Protein AF-A0A5N1JKQ2-F1 (afdb_monomer_lite)

Structure (mmCIF, N/CA/C/O backbone):
data_AF-A0A5N1JKQ2-F1
#
_entry.id   AF-A0A5N1JKQ2-F1
#
loop_
_atom_site.group_PDB
_atom_site.id
_atom_site.type_symbol
_atom_site.label_atom_id
_atom_site.label_alt_id
_atom_site.label_comp_id
_atom_site.label_asym_id
_atom_site.label_entity_id
_atom_site.label_seq_id
_atom_site.pdbx_PDB_ins_code
_atom_site.Cartn_x
_atom_site.Cartn_y
_atom_site.Cartn_z
_atom_site.occupancy
_atom_site.B_iso_or_equiv
_atom_site.auth_seq_id
_atom_site.auth_comp_id
_atom_site.auth_asym_id
_atom_site.auth_atom_id
_atom_site.pdbx_PDB_model_num
ATOM 1 N N . MET A 1 1 ? -2.910 -5.448 11.756 1.00 93.00 1 MET A N 1
ATOM 2 C CA . MET A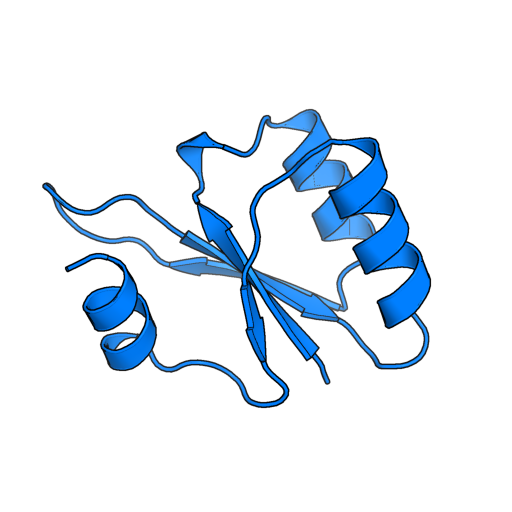 1 1 ? -2.432 -4.388 10.851 1.00 93.00 1 MET A CA 1
ATOM 3 C C . MET A 1 1 ? -2.645 -4.870 9.434 1.00 93.00 1 MET A C 1
ATOM 5 O O . MET A 1 1 ? -2.698 -6.078 9.229 1.00 93.00 1 MET A O 1
ATOM 9 N N . TRP A 1 2 ? -2.810 -3.949 8.500 1.00 96.81 2 TRP A N 1
ATOM 10 C CA . TRP A 1 2 ? -2.927 -4.222 7.075 1.00 96.81 2 TRP A CA 1
ATOM 11 C C . TRP A 1 2 ? -1.843 -3.446 6.349 1.00 96.81 2 TRP A C 1
ATOM 13 O O . TRP A 1 2 ? -1.562 -2.304 6.709 1.00 96.81 2 TRP A O 1
ATOM 23 N N . TYR A 1 3 ? -1.241 -4.065 5.345 1.00 97.06 3 TYR A N 1
ATOM 24 C CA . TYR A 1 3 ? -0.150 -3.472 4.590 1.00 97.06 3 TYR A CA 1
ATOM 25 C C . TYR A 1 3 ? -0.573 -3.326 3.140 1.00 97.06 3 TYR A C 1
ATOM 27 O O . TYR A 1 3 ? -0.833 -4.324 2.465 1.00 97.06 3 TYR A O 1
ATOM 35 N N . PHE A 1 4 ? -0.644 -2.079 2.688 1.00 97.19 4 PHE A N 1
ATOM 36 C CA . PHE A 1 4 ? -1.005 -1.723 1.325 1.00 97.19 4 PHE A CA 1
ATOM 37 C C . PHE A 1 4 ? 0.252 -1.384 0.540 1.00 97.19 4 PHE A C 1
ATOM 39 O O . PHE A 1 4 ? 1.051 -0.559 0.981 1.00 97.19 4 PHE A O 1
ATOM 46 N N . THR A 1 5 ? 0.431 -2.029 -0.607 1.00 96.75 5 TH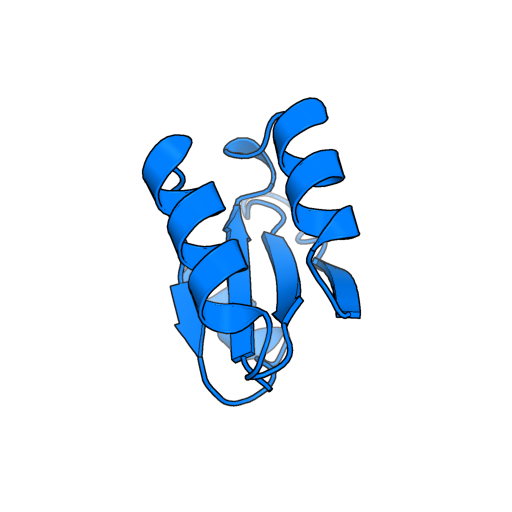R A N 1
ATOM 47 C CA . THR A 1 5 ? 1.549 -1.788 -1.523 1.00 96.75 5 THR A CA 1
ATOM 48 C C . THR A 1 5 ? 1.025 -1.148 -2.796 1.00 96.75 5 THR A C 1
ATOM 50 O O . THR A 1 5 ? 0.106 -1.682 -3.411 1.00 96.75 5 THR A O 1
ATOM 53 N N . ILE A 1 6 ? 1.612 -0.017 -3.181 1.00 95.44 6 ILE A N 1
ATOM 54 C CA . ILE A 1 6 ? 1.228 0.766 -4.361 1.00 95.44 6 ILE A CA 1
ATOM 55 C C . ILE A 1 6 ? 2.499 1.161 -5.105 1.00 95.44 6 ILE A C 1
ATOM 57 O O . ILE A 1 6 ? 3.511 1.477 -4.474 1.00 95.44 6 ILE A O 1
ATOM 61 N N . ARG A 1 7 ? 2.481 1.172 -6.437 1.00 94.00 7 ARG A N 1
ATOM 62 C CA . ARG A 1 7 ? 3.631 1.646 -7.217 1.00 94.00 7 ARG A CA 1
ATOM 63 C C . ARG A 1 7 ? 3.792 3.150 -7.046 1.00 94.00 7 ARG A C 1
ATOM 65 O O . ARG A 1 7 ? 2.833 3.915 -7.114 1.00 94.00 7 ARG A O 1
ATOM 72 N N . LYS A 1 8 ? 5.026 3.608 -6.841 1.00 91.06 8 LYS A N 1
ATOM 73 C CA . LYS A 1 8 ? 5.297 5.028 -6.580 1.00 91.06 8 LYS A CA 1
ATOM 74 C C . LYS A 1 8 ? 4.940 5.926 -7.770 1.00 91.06 8 LYS A C 1
ATOM 76 O O . LYS A 1 8 ? 4.626 7.098 -7.545 1.00 91.06 8 LYS A O 1
ATOM 81 N N . ASN A 1 9 ? 5.010 5.396 -8.991 1.00 91.81 9 ASN A N 1
ATOM 82 C CA . ASN A 1 9 ? 4.673 6.108 -10.225 1.00 91.81 9 ASN A CA 1
ATOM 83 C C . ASN A 1 9 ? 3.161 6.309 -10.399 1.00 91.81 9 ASN A C 1
ATOM 85 O O . ASN A 1 9 ? 2.759 7.317 -10.974 1.00 91.81 9 ASN A O 1
ATOM 89 N N . ASP A 1 10 ? 2.348 5.423 -9.822 1.00 92.25 10 ASP A N 1
ATOM 90 C CA . ASP A 1 10 ? 0.883 5.514 -9.865 1.00 92.25 10 ASP A CA 1
ATOM 91 C C . ASP A 1 10 ? 0.340 6.502 -8.818 1.00 92.25 10 ASP A C 1
ATOM 93 O O . ASP A 1 10 ? -0.819 6.902 -8.862 1.00 92.25 10 ASP A O 1
ATOM 97 N N . LEU A 1 11 ? 1.193 6.945 -7.885 1.00 93.75 11 LEU A N 1
ATOM 98 C CA . LEU A 1 11 ? 0.844 7.901 -6.840 1.00 93.75 11 LEU A CA 1
ATOM 99 C C . LEU A 1 11 ? 1.311 9.314 -7.170 1.00 93.75 11 LEU A C 1
ATOM 101 O O . LEU A 1 11 ? 2.503 9.645 -7.071 1.00 93.75 11 LEU A O 1
ATOM 105 N N . SER A 1 12 ? 0.339 10.191 -7.414 1.00 94.62 12 SER A N 1
ATOM 106 C CA . SER A 1 12 ? 0.575 11.632 -7.380 1.00 94.62 12 SER A CA 1
ATOM 107 C C . SER A 1 12 ? 0.942 12.101 -5.963 1.00 94.62 12 SER A C 1
ATOM 109 O O . SER A 1 12 ? 0.622 11.464 -4.957 1.00 94.62 12 SER A O 1
ATOM 111 N N . ASN A 1 13 ? 1.610 13.252 -5.860 1.00 93.31 13 ASN A N 1
ATOM 112 C CA . ASN A 1 13 ? 1.975 13.816 -4.557 1.00 93.31 13 ASN A CA 1
ATOM 113 C C . ASN A 1 13 ? 0.758 14.090 -3.645 1.00 93.31 13 ASN A C 1
ATOM 115 O O . ASN A 1 13 ? 0.850 13.755 -2.463 1.00 93.31 13 ASN A O 1
ATOM 119 N N . PRO A 1 14 ? -0.376 14.638 -4.137 1.00 94.50 14 PRO A N 1
ATOM 120 C CA . PRO A 1 14 ? -1.567 14.822 -3.306 1.00 94.50 14 PRO A CA 1
ATOM 121 C C . PRO A 1 14 ? -2.151 13.502 -2.790 1.00 94.50 14 PRO A C 1
ATOM 123 O O . PRO A 1 14 ? -2.461 13.403 -1.605 1.00 94.50 14 PRO A O 1
ATOM 126 N N . GLN A 1 15 ? -2.240 12.475 -3.643 1.00 94.75 15 GLN A N 1
ATOM 127 C CA . GLN A 1 15 ? -2.730 11.147 -3.250 1.00 94.75 15 GLN A CA 1
ATOM 128 C C . GLN A 1 15 ? -1.816 10.509 -2.204 1.00 94.75 15 GLN A C 1
ATOM 130 O O . GLN A 1 15 ? -2.283 10.040 -1.170 1.00 94.75 15 GLN A O 1
ATOM 135 N N . TYR A 1 16 ? -0.499 10.567 -2.417 1.00 94.75 16 TYR A N 1
ATOM 136 C CA . TYR A 1 16 ? 0.477 10.069 -1.452 1.00 94.75 16 TYR A CA 1
ATOM 137 C C . TYR A 1 16 ? 0.325 10.744 -0.080 1.00 94.75 16 TYR A C 1
ATOM 139 O O . TYR A 1 16 ? 0.290 10.062 0.942 1.00 94.75 16 TYR A O 1
ATOM 147 N N . GLN A 1 17 ? 0.183 12.074 -0.045 1.00 94.69 17 GLN A N 1
ATOM 148 C CA . GLN A 1 17 ? -0.015 12.823 1.202 1.00 94.69 17 GLN A CA 1
ATOM 149 C C . GLN A 1 17 ? -1.342 12.478 1.888 1.00 94.69 17 GLN A C 1
ATOM 151 O O . GLN A 1 17 ? -1.378 12.333 3.110 1.00 94.69 17 GLN A O 1
ATOM 156 N N . LEU A 1 18 ? -2.423 12.330 1.117 1.00 93.62 18 LEU A N 1
ATOM 157 C CA . LEU A 1 18 ? -3.733 11.932 1.633 1.00 93.62 18 LEU A CA 1
ATOM 158 C C . LEU A 1 18 ? -3.673 10.554 2.301 1.00 93.62 18 LEU A C 1
ATOM 160 O O . LEU A 1 18 ? -4.183 10.384 3.409 1.00 93.62 18 LEU A O 1
ATOM 164 N N . LEU A 1 19 ? -3.042 9.582 1.641 1.00 95.12 19 LEU A N 1
ATOM 165 C CA . LEU A 1 19 ? -2.886 8.226 2.164 1.00 95.12 19 LEU A CA 1
ATOM 166 C C . LEU A 1 19 ? -1.965 8.208 3.386 1.00 95.12 19 LEU A C 1
ATOM 168 O O . LEU A 1 19 ? -2.299 7.590 4.393 1.00 95.12 19 LEU A O 1
ATOM 172 N N . GLN A 1 20 ? -0.864 8.959 3.359 1.00 95.00 20 GLN A N 1
ATOM 173 C CA . GLN A 1 20 ? 0.050 9.065 4.497 1.00 95.00 20 GLN A CA 1
ATOM 174 C C . GLN A 1 20 ? -0.653 9.569 5.770 1.00 95.00 20 GLN A C 1
ATOM 176 O O . GLN A 1 20 ? -0.374 9.068 6.853 1.00 95.00 20 GLN A O 1
ATOM 181 N N . GLN A 1 21 ? -1.596 10.511 5.659 1.00 94.06 21 GLN A N 1
ATOM 182 C CA . GLN A 1 21 ? -2.370 11.013 6.809 1.00 94.06 21 GLN A CA 1
ATOM 183 C C . GLN A 1 21 ? -3.350 9.984 7.393 1.00 94.06 21 GLN A C 1
ATOM 185 O O . GLN A 1 21 ? -3.806 10.144 8.524 1.00 94.06 21 GLN A O 1
ATOM 190 N N . LYS A 1 22 ? -3.715 8.960 6.614 1.00 92.94 22 LYS A N 1
ATOM 191 C CA . LYS A 1 22 ? -4.658 7.899 7.001 1.00 92.94 22 LYS A CA 1
ATOM 192 C C . LYS A 1 22 ? -3.953 6.619 7.458 1.00 92.94 22 LYS A C 1
ATOM 194 O O . LYS A 1 22 ? -4.599 5.751 8.041 1.00 92.94 22 LYS A O 1
ATOM 199 N N . ALA A 1 23 ? -2.663 6.488 7.166 1.00 95.62 23 ALA A N 1
ATOM 200 C CA . ALA A 1 23 ? -1.836 5.363 7.564 1.00 95.62 23 ALA A CA 1
ATOM 201 C C . ALA A 1 23 ? -1.176 5.616 8.928 1.00 95.62 23 ALA A C 1
ATOM 203 O O . ALA A 1 23 ? -0.909 6.750 9.318 1.00 95.62 23 ALA A O 1
ATOM 204 N N . VAL A 1 24 ? -0.875 4.536 9.643 1.00 95.69 24 VAL A N 1
ATOM 205 C CA . VAL A 1 24 ? -0.081 4.565 10.879 1.00 95.69 24 VAL A CA 1
ATOM 206 C C . VAL A 1 24 ? 1.393 4.804 10.556 1.00 95.69 24 VAL A C 1
ATOM 208 O O . VAL A 1 24 ? 2.081 5.541 11.260 1.00 95.69 24 VAL A O 1
ATOM 211 N N . SER A 1 25 ? 1.874 4.179 9.483 1.00 95.31 25 SER A N 1
ATOM 212 C CA . SER A 1 25 ? 3.234 4.338 8.977 1.00 95.31 25 SER A CA 1
ATOM 213 C C . SER A 1 25 ? 3.233 4.314 7.454 1.00 95.31 25 SER A C 1
ATOM 215 O O . SER A 1 25 ? 2.355 3.726 6.816 1.00 95.31 25 SER A O 1
ATOM 217 N N . THR A 1 26 ? 4.218 4.969 6.853 1.00 95.31 26 THR A N 1
ATOM 218 C CA . THR A 1 26 ? 4.427 4.967 5.407 1.00 95.31 26 THR A CA 1
ATOM 219 C C . THR A 1 26 ? 5.908 4.838 5.118 1.00 95.31 26 THR A C 1
ATOM 221 O O . THR A 1 26 ? 6.720 5.605 5.638 1.00 95.31 26 THR A O 1
ATOM 224 N N . GLU A 1 27 ? 6.247 3.886 4.261 1.00 94.19 27 GLU A N 1
ATOM 225 C CA . GLU A 1 27 ? 7.609 3.601 3.835 1.00 94.19 27 GLU A CA 1
ATOM 226 C C . GLU A 1 27 ? 7.685 3.601 2.307 1.00 94.19 27 GLU A C 1
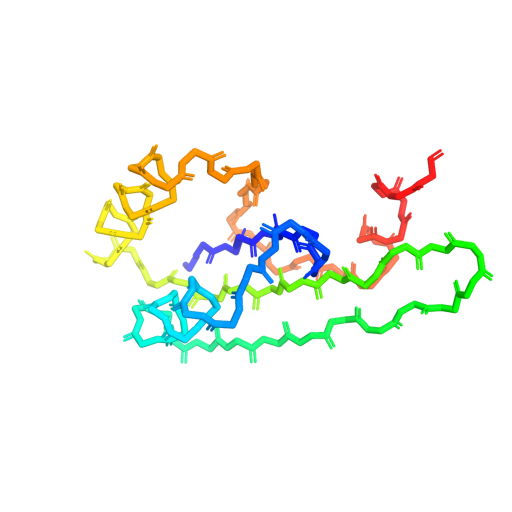ATOM 228 O O . GLU A 1 27 ? 6.720 3.271 1.615 1.00 94.19 27 GLU A O 1
ATOM 233 N N . VAL A 1 28 ? 8.843 3.978 1.772 1.00 92.94 28 VAL A N 1
ATOM 234 C CA . VAL A 1 28 ? 9.132 3.872 0.340 1.00 92.94 28 VAL A CA 1
ATOM 235 C C . VAL A 1 28 ? 10.253 2.863 0.174 1.00 92.94 28 VAL A C 1
ATOM 237 O O . VAL A 1 28 ? 11.380 3.104 0.610 1.00 92.94 28 VAL A O 1
ATOM 240 N N . GLU A 1 29 ? 9.941 1.738 -0.458 1.00 92.12 29 GLU A N 1
ATOM 241 C CA . GLU A 1 29 ? 10.932 0.738 -0.822 1.00 92.12 29 GLU A CA 1
ATOM 242 C C . GLU A 1 29 ? 11.556 1.133 -2.160 1.00 92.12 29 GLU A C 1
ATOM 244 O O . GLU A 1 29 ? 10.882 1.215 -3.194 1.00 92.12 29 GLU A O 1
ATOM 249 N N . LEU A 1 30 ? 12.858 1.412 -2.113 1.00 90.75 30 LEU A N 1
ATOM 250 C CA . LEU A 1 30 ? 13.635 1.814 -3.275 1.00 90.75 30 LEU A CA 1
ATOM 251 C C . LEU A 1 30 ? 14.244 0.589 -3.952 1.00 90.75 30 LEU A C 1
ATOM 253 O O . LEU A 1 30 ? 15.026 -0.159 -3.344 1.00 90.75 30 LEU A O 1
ATOM 257 N N . PHE A 1 31 ? 13.936 0.436 -5.233 1.00 88.69 31 PHE A N 1
ATOM 258 C CA . PHE A 1 31 ? 14.550 -0.548 -6.108 1.00 88.69 31 PHE A CA 1
ATOM 259 C C . PHE A 1 31 ? 15.4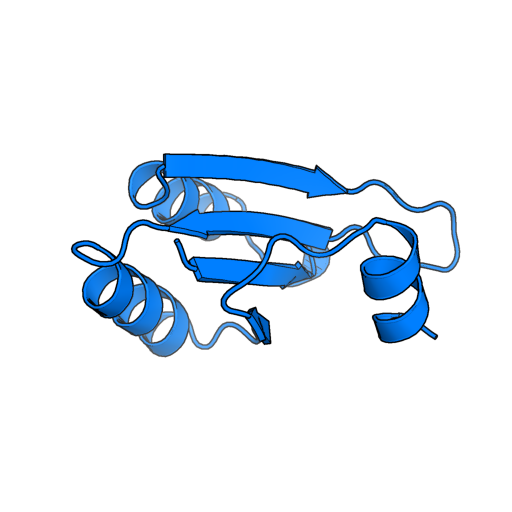33 0.143 -7.151 1.00 88.69 31 PHE A C 1
ATOM 261 O O . PHE A 1 31 ? 15.246 1.309 -7.487 1.00 88.69 31 PHE A O 1
ATOM 268 N N . ASN A 1 32 ? 16.445 -0.580 -7.630 1.00 85.62 32 ASN A N 1
ATOM 269 C CA . ASN A 1 32 ? 17.275 -0.112 -8.736 1.00 85.62 32 ASN A CA 1
ATOM 270 C C . ASN A 1 32 ? 16.588 -0.439 -10.065 1.00 85.62 32 ASN A C 1
ATOM 272 O O . ASN A 1 32 ? 15.837 -1.417 -10.151 1.00 85.62 32 ASN A O 1
ATOM 276 N N . GLU A 1 33 ? 16.911 0.329 -11.107 1.00 76.62 33 GLU A N 1
ATOM 277 C CA . GLU A 1 33 ? 16.476 0.037 -12.475 1.00 76.62 33 GLU A CA 1
ATOM 278 C C . GLU A 1 33 ? 16.754 -1.440 -12.831 1.00 76.62 33 GLU A C 1
ATOM 280 O O . GLU A 1 33 ? 17.833 -1.956 -12.509 1.00 76.62 33 GLU A O 1
ATOM 285 N N . PRO A 1 34 ? 15.794 -2.152 -13.457 1.00 83.88 34 PRO A N 1
ATOM 286 C CA . PRO A 1 34 ? 14.582 -1.649 -14.123 1.00 83.88 34 PRO A CA 1
ATOM 287 C C . PRO A 1 34 ? 13.312 -1.597 -13.246 1.00 83.88 34 PRO A C 1
ATOM 289 O O . PRO A 1 34 ? 12.229 -1.353 -13.771 1.00 83.88 34 PRO A O 1
ATOM 292 N N . TYR A 1 35 ? 13.406 -1.878 -11.946 1.00 85.94 35 TYR A N 1
ATOM 293 C CA . TYR A 1 35 ? 12.227 -2.070 -11.099 1.00 85.94 35 TYR A CA 1
ATOM 294 C C . TYR A 1 35 ? 11.677 -0.749 -10.550 1.00 85.94 35 TYR A C 1
ATOM 296 O O . TYR A 1 35 ? 12.433 0.123 -10.121 1.00 85.94 35 TYR A O 1
ATOM 304 N N . GLU A 1 36 ? 10.349 -0.615 -10.533 1.00 87.69 36 GLU A N 1
ATOM 305 C CA . GLU A 1 36 ? 9.672 0.561 -9.985 1.00 87.69 36 GLU A CA 1
ATOM 306 C C . GLU A 1 36 ? 9.743 0.592 -8.452 1.00 87.69 36 GLU A C 1
ATOM 308 O O . GLU A 1 36 ? 9.659 -0.437 -7.783 1.00 87.69 36 GLU A O 1
ATOM 313 N N . ASN A 1 37 ? 9.851 1.792 -7.878 1.00 93.12 37 ASN A N 1
ATOM 314 C CA . ASN A 1 37 ? 9.769 1.973 -6.429 1.00 93.12 37 ASN A CA 1
ATOM 315 C C . ASN A 1 37 ? 8.347 1.699 -5.930 1.00 93.12 37 ASN A C 1
ATOM 317 O O . ASN A 1 37 ? 7.368 2.021 -6.609 1.00 93.12 37 ASN A O 1
ATOM 321 N N . LEU A 1 38 ? 8.232 1.183 -4.709 1.00 94.50 38 LEU A N 1
ATOM 322 C CA . LEU A 1 38 ? 6.948 0.859 -4.091 1.00 94.50 38 LEU A CA 1
ATOM 323 C C . LEU A 1 38 ? 6.718 1.701 -2.836 1.00 94.50 38 LEU A C 1
ATOM 325 O O . LEU A 1 38 ? 7.633 1.943 -2.054 1.00 94.50 38 LEU A O 1
ATOM 329 N N . CYS A 1 39 ? 5.479 2.126 -2.629 1.00 95.38 39 CYS A N 1
ATOM 330 C CA . CYS A 1 39 ? 5.007 2.712 -1.383 1.00 95.38 39 CYS A CA 1
ATOM 331 C C . CYS A 1 39 ? 4.306 1.639 -0.557 1.00 95.38 39 CYS A C 1
ATOM 333 O O . CYS A 1 39 ? 3.394 0.974 -1.049 1.00 95.38 39 CYS A O 1
ATOM 335 N N . LEU A 1 40 ? 4.721 1.505 0.698 1.00 96.62 40 LEU A N 1
ATOM 336 C CA . LEU A 1 40 ? 4.126 0.612 1.676 1.00 96.62 40 LEU A CA 1
ATOM 337 C C . LEU A 1 40 ? 3.427 1.440 2.753 1.00 96.62 40 LEU A C 1
ATOM 339 O O . LEU A 1 40 ? 4.067 2.232 3.445 1.00 96.62 40 LEU A O 1
ATOM 343 N N . PHE A 1 41 ? 2.125 1.236 2.918 1.00 97.31 41 PHE A N 1
ATOM 344 C CA . PHE A 1 41 ? 1.323 1.884 3.951 1.00 97.31 41 PHE A CA 1
ATOM 345 C C . PHE A 1 41 ? 0.884 0.852 4.981 1.00 97.31 41 PHE A C 1
ATOM 347 O O . PHE A 1 41 ? 0.243 -0.142 4.639 1.00 97.31 41 PHE A O 1
ATOM 354 N N . GLU A 1 42 ? 1.212 1.095 6.245 1.00 97.69 42 GLU A N 1
ATOM 355 C CA . GLU A 1 42 ? 0.704 0.314 7.367 1.00 97.69 42 GLU A CA 1
ATOM 356 C C . GLU A 1 42 ? -0.561 0.976 7.906 1.00 97.69 42 GLU A C 1
ATOM 358 O O . GLU A 1 42 ? -0.542 2.135 8.317 1.00 97.69 42 GLU A O 1
ATOM 363 N N . VAL A 1 43 ? -1.663 0.235 7.914 1.00 97.00 43 VAL A N 1
ATOM 364 C CA . VAL A 1 43 ? -2.987 0.732 8.288 1.00 97.00 43 VAL A CA 1
ATOM 365 C C . VAL A 1 43 ? -3.549 -0.141 9.401 1.00 97.00 43 VAL A C 1
ATOM 367 O O . VAL A 1 43 ? -3.528 -1.376 9.340 1.00 97.00 43 VAL A O 1
ATOM 370 N N . ASP A 1 44 ? -4.058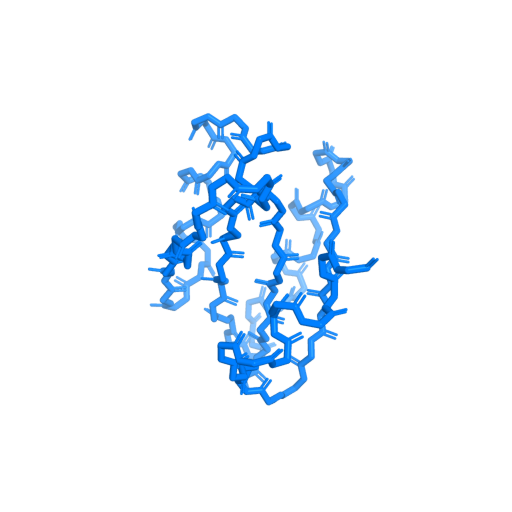 0.493 10.450 1.00 95.19 44 ASP A N 1
ATOM 371 C CA . ASP A 1 44 ? -4.739 -0.222 11.519 1.00 95.19 44 ASP A CA 1
ATOM 372 C C . ASP A 1 44 ? -6.111 -0.762 11.063 1.00 95.19 44 ASP A C 1
ATOM 374 O O . ASP A 1 44 ? -6.694 -0.343 10.063 1.00 95.19 44 ASP A O 1
ATOM 378 N N . GLY A 1 45 ? -6.655 -1.727 11.807 1.00 93.62 45 GLY A N 1
ATOM 379 C CA . GLY A 1 45 ? -7.950 -2.321 11.465 1.00 93.62 45 GLY A CA 1
ATOM 380 C C . GLY A 1 45 ? -9.130 -1.344 11.557 1.00 93.62 45 GLY A C 1
ATOM 381 O O . GLY A 1 45 ? -10.139 -1.562 10.894 1.00 93.62 45 GLY A O 1
ATOM 382 N N . THR A 1 46 ? -9.012 -0.274 12.348 1.00 93.75 46 THR A N 1
ATOM 383 C CA . THR A 1 46 ? -10.075 0.729 12.519 1.00 93.75 46 THR A CA 1
ATOM 384 C C . THR A 1 46 ? -10.156 1.701 11.340 1.00 93.75 46 THR A C 1
ATOM 386 O O . THR A 1 46 ? -11.251 2.102 10.953 1.00 93.75 46 THR A O 1
ATOM 389 N N . ASN A 1 47 ? -9.019 2.006 10.715 1.00 92.94 47 ASN A N 1
ATOM 390 C CA . ASN A 1 47 ? -8.882 2.887 9.561 1.00 92.94 47 ASN A CA 1
ATOM 391 C C . ASN A 1 47 ? -8.897 2.134 8.228 1.00 92.94 47 ASN A C 1
ATOM 393 O O . ASN A 1 47 ? -9.012 2.771 7.185 1.00 92.94 47 ASN A O 1
ATOM 397 N N . TYR A 1 48 ? -8.852 0.796 8.250 1.00 94.94 48 TYR A N 1
ATOM 398 C CA . TYR A 1 48 ? -8.855 -0.051 7.056 1.00 94.94 48 TYR A CA 1
ATOM 399 C C . TYR A 1 48 ? -9.910 0.370 6.029 1.00 94.94 48 TYR A C 1
ATOM 401 O O . TYR A 1 48 ? -9.579 0.643 4.880 1.00 94.94 48 TYR A O 1
ATOM 409 N N . ARG A 1 49 ? -11.176 0.480 6.453 1.00 95.25 49 ARG A N 1
ATOM 410 C CA . ARG A 1 49 ? -12.276 0.823 5.544 1.00 95.25 49 ARG A CA 1
ATOM 411 C C . ARG A 1 49 ? -12.103 2.215 4.940 1.00 95.25 49 ARG A C 1
ATOM 413 O O . ARG A 1 49 ? -12.225 2.370 3.738 1.00 95.25 49 ARG A O 1
ATOM 420 N N . HIS A 1 50 ? -11.749 3.202 5.760 1.00 94.44 50 HIS A N 1
ATOM 421 C CA . HIS A 1 50 ? -11.509 4.569 5.295 1.00 94.44 50 HIS A CA 1
ATOM 422 C C . HIS A 1 50 ? -10.308 4.682 4.350 1.00 94.44 50 HIS A C 1
ATOM 424 O O . HIS A 1 50 ? -10.267 5.595 3.527 1.00 94.44 50 HIS A O 1
ATOM 430 N N . PHE A 1 51 ? -9.323 3.796 4.497 1.00 96.12 51 PHE A N 1
ATOM 431 C CA . PHE A 1 51 ? -8.165 3.730 3.619 1.00 96.12 51 PHE A CA 1
ATOM 432 C C . PHE A 1 51 ? -8.529 3.105 2.271 1.00 96.12 51 PHE A C 1
ATOM 434 O O . PHE 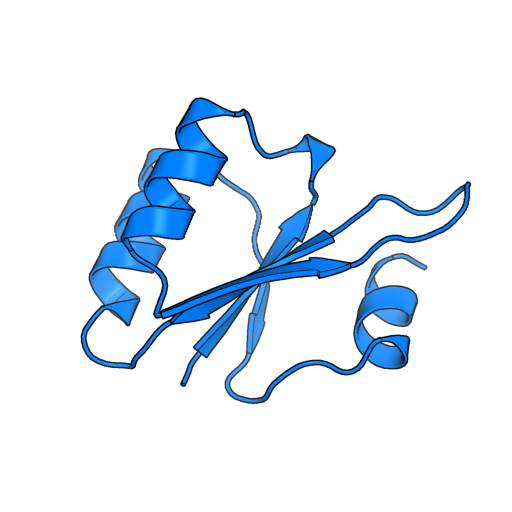A 1 51 ? -8.234 3.700 1.242 1.00 96.12 51 PHE A O 1
ATOM 441 N N . VAL A 1 52 ? -9.237 1.969 2.279 1.00 96.44 52 VAL A N 1
ATOM 442 C CA . VAL A 1 52 ? -9.752 1.317 1.062 1.00 96.44 52 VAL A CA 1
ATOM 443 C C . VAL A 1 52 ? -10.672 2.256 0.287 1.00 96.44 52 VAL A C 1
ATOM 445 O O . VAL A 1 52 ? -10.438 2.479 -0.893 1.00 96.44 52 VAL A O 1
ATOM 448 N N . ASP A 1 53 ? -11.627 2.905 0.960 1.00 95.94 53 ASP A N 1
ATOM 449 C CA . ASP A 1 53 ? -12.530 3.863 0.314 1.00 95.94 53 ASP A CA 1
ATOM 450 C C . ASP A 1 53 ? -11.744 4.996 -0.383 1.00 95.94 53 ASP A C 1
ATOM 452 O O . ASP A 1 53 ? -12.117 5.438 -1.464 1.00 95.94 53 ASP A O 1
ATOM 456 N N . ALA A 1 54 ? -10.639 5.470 0.212 1.00 94.50 54 ALA A N 1
ATOM 457 C CA . ALA A 1 54 ? -9.800 6.507 -0.393 1.00 94.50 54 ALA A CA 1
ATOM 458 C C . ALA A 1 54 ? -9.020 6.004 -1.619 1.00 94.50 54 ALA A C 1
ATOM 460 O O . ALA A 1 54 ? -8.844 6.762 -2.567 1.00 94.50 54 ALA A O 1
ATOM 461 N N . LEU A 1 55 ? -8.562 4.750 -1.607 1.00 95.62 55 LEU A N 1
ATOM 462 C CA . LEU A 1 55 ? -7.890 4.131 -2.753 1.00 95.62 55 LEU A CA 1
ATOM 463 C C . LEU A 1 55 ? -8.861 3.920 -3.916 1.00 95.62 55 LEU A C 1
ATOM 465 O O . LEU A 1 55 ? -8.555 4.300 -5.045 1.00 95.62 55 LEU A O 1
ATOM 469 N N . ASP A 1 56 ? -10.045 3.385 -3.618 1.00 95.00 56 ASP A N 1
ATOM 470 C CA . ASP A 1 56 ? -11.080 3.083 -4.607 1.00 95.00 56 ASP A CA 1
ATOM 471 C C . ASP A 1 56 ? -11.636 4.359 -5.255 1.00 95.00 56 ASP A C 1
ATOM 473 O O . ASP A 1 56 ? -11.845 4.399 -6.467 1.00 95.00 56 ASP A O 1
ATOM 477 N N . LEU A 1 57 ? -11.842 5.428 -4.472 1.00 94.44 57 LEU A N 1
ATOM 478 C CA . LEU A 1 57 ? -12.294 6.727 -4.990 1.00 94.44 57 LEU A CA 1
ATOM 479 C C . LEU A 1 57 ? -11.290 7.363 -5.957 1.00 94.44 57 LEU A C 1
ATOM 481 O O . LEU A 1 57 ? -11.694 8.025 -6.911 1.00 94.44 57 LEU A O 1
ATOM 485 N N . GLU A 1 58 ? -9.997 7.165 -5.708 1.00 90.88 58 GLU A N 1
ATOM 486 C CA . GLU A 1 58 ? -8.911 7.667 -6.553 1.00 90.88 58 GLU A CA 1
ATOM 487 C C . GLU A 1 58 ? -8.580 6.711 -7.716 1.00 90.88 58 GLU A C 1
ATOM 489 O O . GLU A 1 58 ? -7.801 7.074 -8.597 1.00 90.88 58 GLU A O 1
ATOM 494 N N . GLY A 1 59 ? -9.171 5.507 -7.739 1.00 93.19 59 GLY A N 1
ATOM 495 C CA . GLY A 1 59 ? -8.922 4.485 -8.757 1.00 93.19 59 GLY A CA 1
ATOM 496 C C . GLY A 1 59 ? -7.489 3.951 -8.742 1.00 93.19 59 GLY A C 1
ATOM 497 O O . GLY A 1 59 ? -6.934 3.673 -9.803 1.00 93.19 59 GLY A O 1
ATOM 498 N N . LEU A 1 60 ? -6.872 3.871 -7.560 1.00 94.62 60 LEU A N 1
ATOM 499 C CA . LEU A 1 60 ? -5.485 3.437 -7.404 1.00 94.62 60 LEU A CA 1
ATOM 500 C C . LEU A 1 60 ? -5.386 1.911 -7.389 1.00 94.62 60 LEU A C 1
ATOM 502 O O . LEU A 1 60 ? -6.095 1.252 -6.633 1.00 94.62 60 LEU A O 1
ATOM 506 N N . ASP A 1 61 ? -4.445 1.359 -8.153 1.00 93.31 61 ASP A N 1
ATOM 507 C CA . ASP A 1 61 ? -4.104 -0.059 -8.071 1.00 93.31 61 ASP A CA 1
ATOM 508 C C . ASP A 1 61 ? -3.266 -0.331 -6.818 1.00 93.31 61 ASP A C 1
ATOM 510 O O . ASP A 1 61 ? -2.251 0.324 -6.557 1.00 93.31 61 ASP A O 1
ATOM 514 N N . TYR A 1 62 ? -3.681 -1.316 -6.025 1.00 94.69 62 TYR A N 1
ATOM 515 C CA . TYR A 1 62 ? -2.990 -1.677 -4.795 1.00 94.69 62 TYR A CA 1
ATOM 516 C C . TYR A 1 62 ? -3.047 -3.174 -4.519 1.00 94.69 62 TYR A C 1
ATOM 518 O O . TYR A 1 62 ? -3.969 -3.888 -4.911 1.00 94.69 62 TYR A O 1
ATOM 526 N N . GLU A 1 63 ? -2.076 -3.637 -3.743 1.00 95.00 63 GLU A N 1
ATOM 527 C CA . GLU A 1 63 ? -2.115 -4.954 -3.123 1.00 95.00 63 GLU A CA 1
ATOM 528 C C . GLU A 1 63 ? -2.229 -4.825 -1.612 1.00 95.00 63 GLU A C 1
ATOM 530 O O . GLU A 1 63 ? -1.606 -3.951 -1.010 1.00 95.00 63 GLU A O 1
ATOM 535 N N . VAL A 1 64 ? -2.987 -5.724 -0.985 1.00 96.00 64 VAL A N 1
ATOM 536 C CA . VAL A 1 64 ? -3.207 -5.721 0.462 1.00 96.00 64 VAL A CA 1
ATOM 537 C C . VAL A 1 64 ? -2.884 -7.077 1.073 1.00 96.00 64 VAL A C 1
ATOM 539 O O . VAL A 1 64 ? -3.310 -8.121 0.580 1.00 96.00 64 VAL A O 1
ATOM 542 N N . VAL A 1 65 ? -2.129 -7.060 2.169 1.00 96.12 65 VAL A N 1
ATOM 543 C CA . VAL A 1 65 ? -1.770 -8.255 2.944 1.00 96.12 65 VAL A CA 1
ATOM 544 C C . VAL A 1 65 ? -1.898 -7.987 4.445 1.00 96.12 65 VAL A C 1
ATOM 546 O O . VAL A 1 65 ? -1.813 -6.846 4.900 1.00 96.12 65 VAL A O 1
ATOM 549 N N . SER A 1 66 ? -2.119 -9.040 5.231 1.00 93.50 66 SER A N 1
ATOM 550 C CA . SER A 1 66 ? -2.258 -8.958 6.695 1.00 93.50 66 SER A CA 1
ATOM 551 C C . SER A 1 66 ? -0.923 -9.005 7.450 1.00 93.50 66 SER A C 1
ATOM 553 O O . SER A 1 66 ? -0.896 -8.807 8.663 1.00 93.50 66 SER A O 1
ATOM 555 N N . GLU A 1 67 ? 0.183 -9.268 6.751 1.00 93.69 67 GLU A N 1
ATOM 556 C CA . GLU A 1 67 ? 1.538 -9.350 7.305 1.00 93.69 67 GLU A CA 1
ATOM 557 C C . GLU A 1 67 ? 2.485 -8.433 6.535 1.00 93.69 67 GLU A C 1
ATOM 559 O O . GLU A 1 67 ? 2.331 -8.257 5.327 1.00 93.69 67 GLU A O 1
ATOM 564 N N . ARG A 1 68 ? 3.473 -7.849 7.224 1.00 93.00 68 ARG A N 1
ATOM 565 C CA . ARG A 1 68 ? 4.411 -6.917 6.596 1.00 93.00 68 ARG A CA 1
ATOM 566 C C . ARG A 1 68 ? 5.221 -7.646 5.517 1.00 93.00 68 ARG A C 1
ATOM 568 O O . ARG A 1 68 ? 5.953 -8.577 5.859 1.00 93.00 68 ARG A O 1
ATOM 575 N N . PRO A 1 69 ? 5.149 -7.222 4.244 1.00 92.81 69 PRO A N 1
ATOM 576 C CA . PRO A 1 69 ? 5.912 -7.862 3.188 1.00 92.81 69 PRO A CA 1
ATOM 577 C C . PRO A 1 69 ? 7.406 -7.584 3.366 1.00 92.81 69 PRO A C 1
ATOM 579 O O . PRO A 1 69 ? 7.829 -6.482 3.717 1.00 92.81 69 PRO A O 1
ATOM 582 N N . THR A 1 70 ? 8.219 -8.602 3.109 1.00 92.38 70 THR A N 1
ATOM 583 C CA . THR A 1 70 ? 9.677 -8.468 3.059 1.00 92.38 70 THR A CA 1
ATOM 584 C C . THR A 1 70 ? 10.116 -7.857 1.732 1.00 92.38 70 THR A C 1
ATOM 586 O O . THR A 1 70 ? 9.438 -7.991 0.713 1.00 92.38 70 THR A O 1
ATOM 589 N N . ARG A 1 71 ? 11.312 -7.258 1.708 1.00 88.94 71 ARG A N 1
ATOM 590 C CA . ARG A 1 71 ? 11.906 -6.711 0.480 1.00 88.94 71 ARG A CA 1
ATOM 591 C C . ARG A 1 71 ? 11.975 -7.735 -0.660 1.00 88.94 71 ARG A C 1
ATOM 593 O O . ARG A 1 71 ? 11.717 -7.381 -1.803 1.00 88.94 71 ARG A O 1
ATOM 600 N N . THR A 1 72 ? 12.287 -8.998 -0.362 1.00 89.69 72 THR A N 1
ATOM 601 C CA . THR A 1 72 ? 12.321 -10.073 -1.370 1.00 89.69 72 THR A CA 1
ATOM 602 C C . THR A 1 72 ? 10.935 -10.341 -1.951 1.00 89.69 72 THR A C 1
ATOM 604 O O . THR A 1 72 ? 10.802 -10.420 -3.165 1.00 89.69 72 THR A O 1
ATOM 607 N N . GLN A 1 73 ? 9.894 -10.398 -1.112 1.00 90.00 73 GLN A N 1
ATOM 608 C CA . GLN A 1 73 ? 8.512 -10.572 -1.579 1.00 90.00 73 GLN A CA 1
ATOM 609 C C . GLN A 1 73 ? 8.031 -9.383 -2.416 1.00 90.00 73 GLN A C 1
ATOM 611 O O . GLN A 1 73 ? 7.320 -9.579 -3.393 1.00 90.00 73 GLN A O 1
ATOM 616 N N . LEU A 1 74 ? 8.414 -8.158 -2.048 1.00 90.50 74 LEU A N 1
ATOM 617 C CA . LEU A 1 74 ? 8.123 -6.962 -2.841 1.00 90.50 74 LEU A CA 1
ATOM 618 C C . LEU A 1 74 ? 8.827 -7.002 -4.203 1.00 90.50 74 LEU A C 1
ATOM 620 O O . LEU A 1 74 ? 8.211 -6.689 -5.214 1.00 90.50 74 LEU A O 1
ATOM 624 N N . LEU A 1 75 ? 10.091 -7.435 -4.240 1.00 87.75 75 LEU A N 1
ATOM 625 C CA . LEU A 1 75 ? 10.839 -7.585 -5.487 1.00 87.75 75 LEU A CA 1
ATOM 626 C C . LEU A 1 75 ? 10.237 -8.664 -6.395 1.00 87.75 75 LEU A C 1
ATOM 628 O O . LEU A 1 75 ? 10.146 -8.457 -7.599 1.00 87.75 75 LEU A O 1
ATOM 632 N N . ASP A 1 76 ? 9.825 -9.801 -5.833 1.00 87.38 76 ASP A N 1
ATOM 633 C CA . ASP A 1 76 ? 9.232 -10.896 -6.607 1.00 87.38 76 ASP A CA 1
ATOM 634 C C . ASP A 1 76 ? 7.890 -10.510 -7.246 1.00 87.38 76 ASP A C 1
ATOM 636 O O . ASP A 1 76 ? 7.535 -11.073 -8.273 1.00 87.38 76 ASP A O 1
ATOM 640 N N . LYS A 1 77 ? 7.179 -9.516 -6.700 1.00 81.69 77 LYS A N 1
ATOM 641 C CA . LYS A 1 77 ? 5.956 -8.951 -7.303 1.00 81.69 77 LYS A CA 1
ATOM 642 C C . LYS A 1 77 ? 6.222 -8.033 -8.499 1.00 81.69 77 LYS A C 1
ATOM 644 O O . LYS A 1 77 ? 5.312 -7.764 -9.275 1.00 81.69 77 LYS A O 1
ATOM 649 N N . LEU A 1 78 ? 7.442 -7.512 -8.618 1.00 82.12 78 LEU A N 1
ATOM 650 C CA . LEU A 1 78 ? 7.856 -6.633 -9.717 1.00 82.12 78 LEU A CA 1
ATOM 651 C C . LEU A 1 78 ? 8.489 -7.400 -10.889 1.00 82.12 78 LEU A C 1
ATOM 653 O O . LEU A 1 78 ? 8.780 -6.788 -11.917 1.00 82.12 78 LEU A O 1
ATOM 657 N N . ARG A 1 79 ? 8.759 -8.698 -10.712 1.00 77.38 79 ARG A N 1
ATOM 658 C CA . ARG A 1 79 ? 9.325 -9.602 -11.722 1.00 77.38 79 ARG A CA 1
ATOM 659 C C . ARG A 1 79 ? 8.235 -10.216 -12.589 1.00 77.38 79 ARG A C 1
ATOM 661 O O . ARG A 1 79 ? 8.512 -10.373 -13.798 1.00 77.38 79 ARG A O 1
#

Organism: NCBI:txid2607654

Foldseek 3Di:
DKKKKAFPVLDDPVLVVVLCVLAPDKDWADDDPPFTIIIIGHHDPVSVVVNVVSCVVSVGDIDMDPDDDDPVRVVVVRD

Secondary structure (DSSP, 8-state):
-EEEEEETTT--HHHHHHHHHHSSEEEEE---TTSPPEEEEEE-TTTHHHHHHHHHHHT---EEESSPPPHHHHHHT--

Radius of gyration: 11.89 Å; chains: 1; bounding box: 30×26×27 Å

pLDDT: mean 92.8, std 4.21, range [76.62, 97.69]

Sequence (79 aa):
MWYFTIRKNDLSNPQYQLLQQKAVSTEVELFNEPYENLCLFEVDGTNYRHFVDALDLEGLDYEVVSERPTRTQLLDKLR